Protein AF-A0A920W1A8-F1 (afdb_monomer_lite)

pLDDT: mean 70.2, std 10.78, range [40.06, 84.75]

Sequence (104 aa):
MKEKSKMPGVYVEGYLWTGDETREAGLRWPDSKKRGIPVSFTLSDALLSIHLKRVLLFHPRECRYSFFNEVEALAKTGEADPIKAFKGYRRWLISVFNLGSNGL

Foldseek 3Di:
DDDDPQQAAAEEELCLPVDPVSVVVRVCCVVCVVVVGAYEYEPNDLVSCLVCVVVVVPPPLPHQEYEDEQSNLCSNPVDNPSVVSVVVVVVRHHYDYAHDVVGD

Secondary structure (DSSP, 8-state):
------PPPEEEEGGGGGSHHHHHHHTTHHHHHHTT--EEEE---HHHHHHTTTTTTTSGGG-SEEEEEHHHHHHHH---SHHHHHHHHHTTSEEEEE-GGG--

Structure (mmCIF, N/CA/C/O backbone):
data_AF-A0A920W1A8-F1
#
_entry.id   AF-A0A920W1A8-F1
#
loop_
_atom_site.group_PDB
_atom_site.id
_atom_site.type_symbol
_atom_site.label_atom_id
_atom_site.label_alt_id
_atom_site.label_comp_id
_atom_site.label_asym_id
_atom_site.label_entity_id
_atom_site.label_seq_id
_atom_site.pdbx_PDB_ins_code
_atom_site.Cartn_x
_atom_site.Cartn_y
_atom_site.Cartn_z
_atom_site.occupancy
_atom_site.B_iso_or_equiv
_atom_site.auth_seq_id
_atom_site.auth_comp_id
_atom_site.auth_asym_id
_atom_site.auth_atom_id
_atom_site.pdbx_PDB_model_num
ATOM 1 N N . MET A 1 1 ? -6.315 13.342 34.950 1.00 40.06 1 MET A N 1
ATOM 2 C CA . MET A 1 1 ? -6.458 13.165 33.486 1.00 40.06 1 MET A CA 1
ATOM 3 C C . MET A 1 1 ? -6.487 11.674 33.191 1.00 40.06 1 MET A C 1
ATOM 5 O O . MET A 1 1 ? -5.519 11.010 33.523 1.00 40.06 1 MET A O 1
ATOM 9 N N . LYS A 1 2 ? -7.588 11.126 32.660 1.00 41.84 2 LYS A N 1
ATOM 10 C CA . LYS A 1 2 ? -7.615 9.724 32.213 1.00 41.84 2 LYS A CA 1
ATOM 11 C C . LYS A 1 2 ? -6.854 9.631 30.893 1.00 41.84 2 LYS A C 1
ATOM 13 O O . LYS A 1 2 ? -7.181 10.349 29.950 1.00 41.84 2 LYS A O 1
ATOM 18 N N . GLU A 1 3 ? -5.836 8.785 30.856 1.00 46.69 3 GLU A N 1
ATOM 19 C CA . GLU A 1 3 ? -5.123 8.419 29.638 1.00 46.69 3 GLU A CA 1
ATOM 20 C C . GLU A 1 3 ? -6.147 7.860 28.640 1.00 46.69 3 GLU A C 1
ATOM 22 O O . GLU A 1 3 ? -6.862 6.900 28.937 1.00 46.69 3 GLU A O 1
ATOM 27 N N . LYS A 1 4 ? -6.319 8.523 27.489 1.00 50.22 4 LYS A N 1
ATOM 28 C CA . LYS A 1 4 ? -7.172 7.994 26.421 1.00 50.22 4 LYS A CA 1
ATOM 29 C C . LYS A 1 4 ? -6.525 6.690 25.967 1.00 50.22 4 LYS A C 1
ATOM 31 O O . LYS A 1 4 ? -5.483 6.738 25.320 1.00 50.22 4 LYS A O 1
ATOM 36 N N . SER A 1 5 ? -7.131 5.554 26.319 1.00 46.59 5 SER A N 1
ATOM 37 C CA . SER A 1 5 ? -6.770 4.246 25.771 1.00 46.59 5 SER A CA 1
ATOM 38 C C . SER A 1 5 ? -6.630 4.392 24.253 1.00 46.59 5 SER A C 1
ATOM 40 O O . SER A 1 5 ? -7.588 4.765 23.569 1.00 46.59 5 SER A O 1
ATOM 42 N N . LYS A 1 6 ? -5.408 4.218 23.735 1.00 61.81 6 LYS A N 1
ATOM 43 C CA . LYS A 1 6 ? -5.154 4.216 22.294 1.00 61.81 6 LYS A CA 1
ATOM 44 C C . LYS A 1 6 ? -5.889 3.007 21.731 1.00 61.81 6 LYS A C 1
ATOM 46 O O . LYS A 1 6 ? -5.421 1.885 21.894 1.00 61.81 6 LYS A O 1
ATOM 51 N N . MET A 1 7 ? -7.034 3.230 21.088 1.00 56.69 7 MET A N 1
ATOM 52 C CA . MET A 1 7 ? -7.694 2.174 20.324 1.00 56.69 7 MET A CA 1
ATOM 53 C C . MET A 1 7 ? -6.695 1.631 19.290 1.00 56.69 7 MET A C 1
ATOM 55 O O . MET A 1 7 ? -6.156 2.431 18.515 1.00 56.69 7 MET A O 1
ATOM 59 N N . PRO A 1 8 ? -6.413 0.315 19.284 1.00 72.38 8 PRO A N 1
ATOM 60 C CA . PRO A 1 8 ? -5.540 -0.281 18.285 1.00 72.38 8 PRO A CA 1
ATOM 61 C C . PRO A 1 8 ? -6.124 -0.039 16.888 1.00 72.38 8 PRO A C 1
ATOM 63 O O . PRO A 1 8 ? -7.334 -0.128 16.680 1.00 72.38 8 PRO A O 1
ATOM 66 N N . GLY A 1 9 ? -5.262 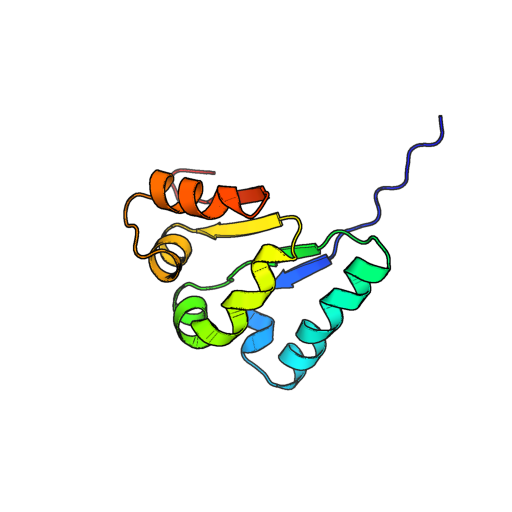0.355 15.951 1.00 79.12 9 GLY A N 1
ATOM 67 C CA . GLY A 1 9 ? -5.651 0.632 14.570 1.00 79.12 9 GLY A CA 1
ATOM 68 C C . GLY A 1 9 ? -5.796 -0.639 13.738 1.00 79.12 9 GLY A C 1
ATOM 69 O O . GLY A 1 9 ? -5.321 -1.704 14.123 1.00 79.12 9 GLY A O 1
ATOM 70 N N . VAL A 1 10 ? -6.421 -0.507 12.572 1.00 81.56 10 VAL A N 1
ATOM 71 C CA . VAL A 1 10 ? -6.492 -1.573 11.565 1.00 81.56 10 VAL A CA 1
ATOM 72 C C . VAL A 1 10 ? -5.411 -1.334 10.520 1.00 81.56 10 VAL A C 1
ATOM 74 O O . VAL A 1 10 ? -5.282 -0.224 10.004 1.00 81.56 10 VAL A O 1
ATOM 77 N N . TYR A 1 11 ? -4.648 -2.372 10.196 1.00 82.06 11 TYR A N 1
ATOM 78 C CA . TYR A 1 11 ? -3.683 -2.369 9.103 1.00 82.06 11 TYR A CA 1
ATOM 79 C C . TYR A 1 11 ? -4.202 -3.259 7.974 1.00 82.06 11 TYR A C 1
ATOM 81 O O . TYR A 1 11 ? -4.622 -4.387 8.221 1.00 82.06 11 TYR A O 1
ATOM 89 N N . VAL A 1 12 ? -4.226 -2.721 6.757 1.00 81.31 12 VAL A N 1
ATOM 90 C CA . VAL A 1 12 ? -4.789 -3.366 5.569 1.00 81.31 12 VAL A CA 1
ATOM 91 C C . VAL A 1 12 ? -3.681 -3.567 4.542 1.00 81.31 12 VAL A C 1
ATOM 93 O O . VAL A 1 12 ? -2.996 -2.614 4.168 1.00 81.31 12 VAL A O 1
ATOM 96 N N . GLU A 1 13 ? -3.531 -4.800 4.068 1.00 81.38 13 GLU A N 1
ATOM 97 C CA . GLU A 1 13 ? -2.553 -5.160 3.043 1.00 81.38 13 GLU A CA 1
ATOM 98 C C . GLU A 1 13 ? -3.175 -5.233 1.650 1.00 81.38 13 GLU A C 1
ATOM 100 O O . GLU A 1 13 ? -4.303 -5.702 1.479 1.00 81.38 13 GLU A O 1
ATOM 105 N N . GLY A 1 14 ? -2.410 -4.818 0.638 1.00 75.94 14 GLY A N 1
ATOM 106 C CA . GLY A 1 14 ? -2.785 -4.942 -0.767 1.00 75.94 14 GLY A CA 1
ATOM 107 C C . GLY A 1 14 ? -3.066 -6.390 -1.173 1.00 75.94 14 GLY A C 1
ATOM 108 O O . GLY A 1 14 ? -3.961 -6.627 -1.983 1.00 75.94 14 GLY A O 1
ATOM 109 N N . TYR A 1 15 ? -2.388 -7.366 -0.559 1.00 79.69 15 TYR A N 1
ATOM 110 C CA . TYR A 1 15 ? -2.613 -8.794 -0.815 1.00 79.69 15 TYR A CA 1
ATOM 111 C C . TYR A 1 15 ? -4.040 -9.272 -0.536 1.00 79.69 15 TYR A C 1
ATOM 113 O O . TYR A 1 15 ? -4.446 -10.289 -1.088 1.00 79.69 15 TYR A O 1
ATOM 121 N N . LEU A 1 16 ? -4.850 -8.535 0.229 1.00 80.50 16 LEU A N 1
ATOM 122 C CA . LEU A 1 16 ? -6.268 -8.874 0.366 1.00 80.50 16 LEU A CA 1
ATOM 123 C C . LEU A 1 16 ? -7.008 -8.863 -0.979 1.00 80.50 16 LEU A C 1
ATOM 125 O O . LEU A 1 16 ? -8.043 -9.493 -1.097 1.00 80.50 16 LEU A O 1
ATOM 129 N N . TRP A 1 17 ? -6.489 -8.205 -2.015 1.00 78.69 17 TRP A N 1
ATOM 130 C CA . TRP A 1 17 ? -7.121 -8.174 -3.334 1.00 78.69 17 TRP A CA 1
ATOM 131 C C . TRP A 1 17 ? -6.725 -9.309 -4.285 1.00 78.69 17 TRP A C 1
ATOM 133 O O . TRP A 1 17 ? -7.192 -9.306 -5.424 1.00 78.69 17 TRP A O 1
ATOM 143 N N . THR A 1 18 ? -5.886 -10.262 -3.865 1.00 80.25 18 THR A N 1
ATOM 144 C CA . THR A 1 18 ? -5.453 -11.377 -4.731 1.00 80.25 18 THR A CA 1
ATOM 145 C C . THR A 1 18 ? -6.402 -12.577 -4.726 1.00 80.25 18 THR A C 1
ATOM 147 O O . THR A 1 18 ? -6.302 -13.411 -5.622 1.00 80.25 18 THR A O 1
ATOM 150 N N . GLY A 1 19 ? -7.329 -12.662 -3.768 1.00 78.94 19 GLY A N 1
ATOM 151 C CA . GLY A 1 19 ? -8.343 -13.715 -3.683 1.00 78.94 19 GLY A CA 1
ATOM 152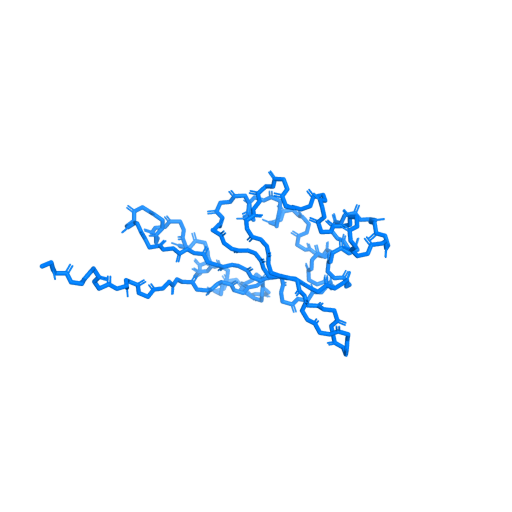 C C . GLY A 1 19 ? -9.733 -13.138 -3.424 1.00 78.94 19 GLY A C 1
ATOM 153 O O . GLY A 1 19 ? -9.865 -12.065 -2.839 1.00 78.94 19 GLY A O 1
ATOM 154 N N . ASP A 1 20 ? -10.779 -13.840 -3.858 1.00 77.44 20 ASP A N 1
ATOM 155 C CA . ASP A 1 20 ? -12.157 -13.346 -3.735 1.00 77.44 20 ASP A CA 1
ATOM 156 C C . ASP A 1 20 ? -12.606 -13.250 -2.266 1.00 77.44 20 ASP A C 1
ATOM 158 O O . ASP A 1 20 ? -13.136 -12.226 -1.838 1.00 77.44 20 ASP A O 1
ATOM 162 N N . GLU A 1 21 ? -12.317 -14.267 -1.450 1.00 80.88 21 GLU A N 1
ATOM 163 C CA . GLU A 1 21 ? -12.683 -14.282 -0.025 1.00 80.88 21 GLU A CA 1
ATOM 164 C C . GLU A 1 21 ? -11.924 -13.225 0.793 1.00 80.88 21 GLU A C 1
ATOM 166 O O . GLU A 1 21 ? -12.497 -12.530 1.639 1.00 80.88 21 GLU A O 1
ATOM 171 N N . THR A 1 22 ? -10.627 -13.063 0.524 1.00 81.94 22 THR A N 1
ATOM 172 C CA . THR A 1 22 ? -9.787 -12.062 1.192 1.00 81.94 22 THR A CA 1
ATOM 173 C C . THR A 1 22 ? -10.165 -10.647 0.768 1.00 81.94 22 THR A C 1
ATOM 175 O O . THR A 1 22 ? -10.115 -9.724 1.587 1.00 81.94 22 THR A O 1
ATOM 178 N N . ARG A 1 23 ? -10.641 -10.477 -0.469 1.00 80.88 23 ARG A N 1
ATOM 179 C CA . ARG A 1 23 ? -11.119 -9.196 -0.984 1.00 80.88 23 ARG A CA 1
ATOM 180 C C . ARG A 1 23 ? -12.387 -8.753 -0.276 1.00 80.88 23 ARG A C 1
ATOM 182 O O . ARG A 1 23 ? -12.474 -7.591 0.115 1.00 80.88 23 ARG A O 1
ATOM 189 N N . GLU A 1 24 ? -13.336 -9.658 -0.063 1.00 80.56 24 GLU A N 1
ATOM 190 C CA . GLU A 1 24 ? -14.564 -9.368 0.685 1.00 80.56 24 GLU A CA 1
ATOM 191 C C . GLU A 1 24 ? -14.276 -8.961 2.137 1.00 80.56 24 GLU A C 1
ATOM 193 O O . GLU A 1 24 ? -14.913 -8.050 2.671 1.00 80.56 24 GLU A O 1
ATOM 198 N N . ALA A 1 25 ? -13.276 -9.577 2.777 1.00 78.62 25 ALA A N 1
ATOM 199 C CA . ALA A 1 25 ? -12.797 -9.136 4.087 1.00 78.62 25 ALA A CA 1
ATOM 200 C C . ALA A 1 25 ? -12.154 -7.742 4.014 1.00 78.62 25 ALA A C 1
ATOM 202 O O . ALA A 1 25 ? -12.443 -6.883 4.852 1.00 78.62 25 ALA A O 1
ATOM 203 N N . GLY A 1 26 ? -11.346 -7.503 2.974 1.00 75.44 26 GLY A N 1
ATOM 204 C CA . GLY A 1 26 ? -10.771 -6.203 2.654 1.00 75.44 26 GLY A CA 1
ATOM 205 C C . GLY A 1 26 ? -11.842 -5.124 2.609 1.00 75.44 26 GLY A C 1
ATOM 206 O O . GLY A 1 26 ? -11.743 -4.163 3.355 1.00 75.44 26 GLY A O 1
ATOM 207 N N . LEU A 1 27 ? -12.926 -5.314 1.853 1.00 78.50 27 LEU A N 1
ATOM 208 C CA . LEU A 1 27 ? -13.996 -4.323 1.659 1.00 78.50 27 LEU A CA 1
ATOM 209 C C . LEU A 1 27 ? -14.728 -3.866 2.939 1.00 78.50 27 LEU A C 1
ATOM 211 O O . LEU A 1 27 ? -15.432 -2.859 2.896 1.00 78.50 27 LEU A O 1
ATOM 215 N N . ARG A 1 28 ? -14.553 -4.539 4.085 1.00 81.62 28 ARG A N 1
ATOM 216 C CA . ARG A 1 28 ? -15.206 -4.184 5.364 1.00 81.62 28 ARG A CA 1
ATOM 217 C C . ARG A 1 28 ? -14.493 -3.089 6.155 1.00 81.62 28 ARG A C 1
ATOM 219 O O . ARG A 1 28 ? -15.061 -2.540 7.099 1.00 81.62 28 ARG A O 1
ATOM 226 N N . TRP A 1 29 ? -13.268 -2.725 5.779 1.00 78.75 29 TRP A N 1
ATOM 227 C CA . TRP A 1 29 ? -12.477 -1.711 6.483 1.00 78.75 29 TRP A CA 1
ATOM 228 C C . TRP A 1 29 ? -13.161 -0.328 6.668 1.00 78.75 29 TRP A C 1
ATOM 230 O O . TRP A 1 29 ? -12.873 0.321 7.682 1.00 78.75 29 TRP A O 1
ATOM 240 N N . PRO A 1 30 ? -14.089 0.150 5.801 1.00 80.94 30 PRO A N 1
ATOM 241 C CA . PRO A 1 30 ? -14.802 1.409 6.033 1.00 80.94 30 PRO A CA 1
ATOM 242 C C . PRO A 1 30 ? -15.640 1.415 7.320 1.00 80.94 30 PRO A C 1
ATOM 244 O O . PRO A 1 30 ? -15.858 2.476 7.909 1.00 80.94 30 PRO A O 1
ATOM 247 N N . ASP A 1 31 ? -16.072 0.253 7.818 1.00 81.56 31 ASP A N 1
ATOM 248 C CA . ASP A 1 31 ? -16.805 0.161 9.085 1.00 81.56 31 ASP A CA 1
ATOM 249 C C . ASP A 1 31 ? -15.919 0.482 10.295 1.00 81.56 31 ASP A C 1
ATOM 251 O O . ASP A 1 31 ? -16.395 1.047 11.283 1.00 81.56 31 ASP A O 1
ATOM 255 N N . SER A 1 32 ? -14.614 0.218 10.198 1.00 79.88 32 SER A N 1
ATOM 256 C CA . SER A 1 32 ? -13.632 0.638 11.202 1.00 79.88 32 SER A CA 1
ATOM 257 C C . SER A 1 32 ? -13.566 2.163 11.293 1.00 79.88 32 SER A C 1
ATOM 259 O O . SER A 1 32 ? -13.560 2.718 12.394 1.00 79.88 32 SER A O 1
ATOM 261 N N . LYS A 1 33 ? -13.637 2.865 10.153 1.00 75.62 33 LYS A N 1
ATOM 262 C CA . LYS A 1 33 ? -13.689 4.335 10.128 1.00 75.62 33 LYS A CA 1
ATOM 263 C C . LYS A 1 33 ? -14.958 4.881 10.773 1.00 75.62 33 LYS A C 1
ATOM 265 O O . LYS A 1 33 ? -14.868 5.820 11.559 1.00 75.62 33 LYS A O 1
ATOM 270 N N . LYS A 1 34 ? -16.123 4.281 10.492 1.00 81.12 34 LYS A N 1
ATOM 271 C CA . LYS A 1 34 ? -17.406 4.672 11.117 1.00 81.12 34 LYS A CA 1
ATOM 272 C C . LYS A 1 34 ? -17.355 4.572 12.646 1.00 81.12 34 LYS A C 1
ATOM 274 O O . LYS A 1 34 ? -18.032 5.327 13.333 1.00 81.12 34 LYS A O 1
ATOM 279 N N . ARG A 1 35 ? -16.525 3.669 13.177 1.00 83.94 35 ARG A N 1
ATOM 280 C CA . ARG A 1 35 ? -16.287 3.467 14.617 1.00 83.94 35 ARG A CA 1
ATOM 281 C C . ARG A 1 35 ? -15.167 4.345 15.192 1.00 83.94 35 ARG A C 1
ATOM 283 O O . ARG A 1 35 ? -14.823 4.193 16.359 1.00 83.94 35 ARG A O 1
ATOM 290 N N . GLY A 1 36 ? -14.575 5.239 14.396 1.00 79.62 36 GLY A N 1
ATOM 291 C CA . GLY A 1 36 ? -13.463 6.095 14.817 1.00 79.62 36 GLY A CA 1
ATOM 292 C C . GLY A 1 36 ? -12.122 5.365 14.969 1.00 79.62 36 GLY A C 1
ATOM 293 O O . GLY A 1 36 ? -11.199 5.913 15.571 1.00 79.62 36 GLY A O 1
ATOM 294 N N . ILE A 1 37 ? -11.995 4.144 14.438 1.00 82.75 37 ILE A N 1
ATOM 295 C CA . ILE A 1 37 ? -10.755 3.362 14.484 1.00 82.75 37 ILE A CA 1
ATOM 296 C C . ILE A 1 37 ? -9.825 3.844 13.357 1.00 82.75 37 ILE A C 1
ATOM 298 O O . ILE A 1 37 ? -10.253 3.904 12.199 1.00 82.75 37 ILE A O 1
ATOM 302 N N . PRO A 1 38 ? -8.556 4.191 13.647 1.00 79.88 38 PRO A N 1
ATOM 303 C CA . PRO A 1 38 ? -7.609 4.592 12.614 1.00 79.88 38 PRO A CA 1
ATOM 304 C C . PRO A 1 38 ? -7.264 3.411 11.702 1.00 79.88 38 PRO A C 1
ATOM 306 O O . PRO A 1 38 ? -7.014 2.304 12.178 1.00 79.88 38 PRO A O 1
ATOM 309 N N . VAL A 1 39 ? -7.211 3.670 10.393 1.00 80.00 39 VAL A N 1
ATOM 310 C CA . VAL A 1 39 ? -6.868 2.668 9.376 1.00 80.00 39 VAL A CA 1
ATOM 311 C C . VAL A 1 39 ? -5.587 3.065 8.648 1.00 80.00 39 VAL A C 1
ATOM 313 O O . VAL A 1 39 ? -5.438 4.211 8.210 1.00 80.00 39 VAL A O 1
ATOM 316 N N . SER A 1 40 ? -4.686 2.100 8.518 1.00 81.12 40 SER A N 1
ATOM 317 C CA . SER A 1 40 ? -3.415 2.162 7.804 1.00 81.12 40 SER A CA 1
ATOM 318 C C . SER A 1 40 ? -3.437 1.195 6.621 1.00 81.12 40 SER A C 1
ATOM 320 O O . SER A 1 40 ? -4.036 0.127 6.726 1.00 81.12 40 SER A O 1
ATOM 322 N N . PHE A 1 41 ? -2.772 1.543 5.520 1.00 79.12 41 PHE A N 1
ATOM 323 C CA . PHE A 1 41 ? -2.763 0.732 4.299 1.00 79.12 41 PHE A CA 1
ATOM 324 C C . PHE A 1 41 ? -1.358 0.584 3.700 1.00 79.12 41 PHE A C 1
ATOM 326 O O . PHE A 1 41 ? -0.616 1.566 3.638 1.00 79.12 41 PHE A O 1
ATOM 333 N N . THR A 1 42 ? -1.014 -0.611 3.216 1.00 78.31 42 THR A N 1
ATOM 334 C CA . THR A 1 42 ? 0.194 -0.869 2.410 1.00 78.31 42 THR A CA 1
ATOM 335 C C . THR A 1 42 ? -0.163 -1.383 1.018 1.00 78.31 42 THR A C 1
ATOM 337 O O . THR A 1 42 ? -1.155 -2.090 0.845 1.00 78.31 42 THR A O 1
ATOM 340 N N . LEU A 1 43 ? 0.662 -1.053 0.022 1.00 69.50 43 LEU A N 1
ATOM 341 C CA . LEU A 1 43 ? 0.528 -1.582 -1.339 1.00 69.50 43 LEU A CA 1
ATOM 342 C C . LEU A 1 43 ? 0.982 -3.041 -1.476 1.00 69.50 43 LEU A C 1
ATOM 344 O O . LEU A 1 43 ? 0.540 -3.708 -2.411 1.00 69.50 43 LEU A O 1
ATOM 348 N N . SER A 1 44 ? 1.759 -3.537 -0.512 1.00 74.50 44 SER A N 1
ATOM 349 C CA . SER A 1 44 ? 2.334 -4.885 -0.454 1.00 74.50 44 SER A CA 1
ATOM 350 C C . SER A 1 44 ? 3.373 -5.208 -1.539 1.00 74.50 44 SER A C 1
ATOM 352 O O . SER A 1 44 ? 4.453 -5.677 -1.187 1.00 74.50 44 SER A O 1
ATOM 354 N N . ASP A 1 45 ? 3.057 -5.008 -2.824 1.00 71.06 45 ASP A N 1
ATOM 355 C CA . ASP A 1 45 ? 3.959 -5.267 -3.953 1.00 71.06 45 ASP A CA 1
ATOM 356 C C . ASP A 1 45 ? 3.714 -4.284 -5.121 1.00 71.06 45 ASP A C 1
ATOM 358 O O . ASP A 1 45 ? 2.578 -3.928 -5.465 1.00 71.06 45 ASP A O 1
ATOM 362 N N . ALA A 1 46 ? 4.792 -3.874 -5.795 1.00 63.22 46 ALA A N 1
ATOM 363 C CA . ALA A 1 46 ? 4.745 -3.004 -6.964 1.00 63.22 46 ALA A CA 1
ATOM 364 C C . ALA A 1 46 ? 4.018 -3.624 -8.174 1.00 63.22 46 ALA A C 1
ATOM 366 O O . ALA A 1 46 ? 3.292 -2.914 -8.872 1.00 63.22 46 ALA A O 1
ATOM 367 N N . LEU A 1 47 ? 4.133 -4.928 -8.423 1.00 63.75 47 LEU A N 1
ATOM 368 C CA . LEU A 1 47 ? 3.403 -5.630 -9.486 1.00 63.75 47 LEU A CA 1
ATOM 369 C C . LEU A 1 47 ? 1.904 -5.686 -9.189 1.00 63.75 47 LEU A C 1
ATOM 371 O O . LEU A 1 47 ? 1.072 -5.498 -10.085 1.00 63.75 47 LEU A O 1
ATOM 375 N N . LEU A 1 48 ? 1.558 -5.861 -7.914 1.00 64.38 48 LEU A N 1
ATOM 376 C CA . LEU A 1 48 ? 0.179 -5.797 -7.454 1.00 64.38 48 LEU A CA 1
ATOM 377 C C . LEU A 1 48 ? -0.394 -4.388 -7.656 1.00 64.38 48 LEU A C 1
ATOM 379 O O . LEU A 1 48 ? -1.531 -4.242 -8.102 1.00 64.38 48 LEU A O 1
ATOM 383 N N . SER A 1 49 ? 0.414 -3.343 -7.449 1.00 59.28 49 SER A N 1
ATOM 384 C CA . SER A 1 49 ? 0.011 -1.956 -7.706 1.00 59.28 49 SER A CA 1
ATOM 385 C C . SER A 1 49 ? -0.369 -1.689 -9.173 1.00 59.28 49 SER A C 1
ATOM 387 O O . SER A 1 49 ? -1.286 -0.906 -9.442 1.00 59.28 49 SER A O 1
ATOM 389 N N . ILE A 1 50 ? 0.277 -2.383 -10.120 1.00 60.84 50 ILE A N 1
ATOM 390 C CA . ILE A 1 50 ? 0.002 -2.287 -11.561 1.00 60.84 50 ILE A CA 1
ATOM 391 C C . ILE A 1 50 ? -1.302 -3.014 -11.914 1.00 60.84 50 ILE A C 1
ATOM 3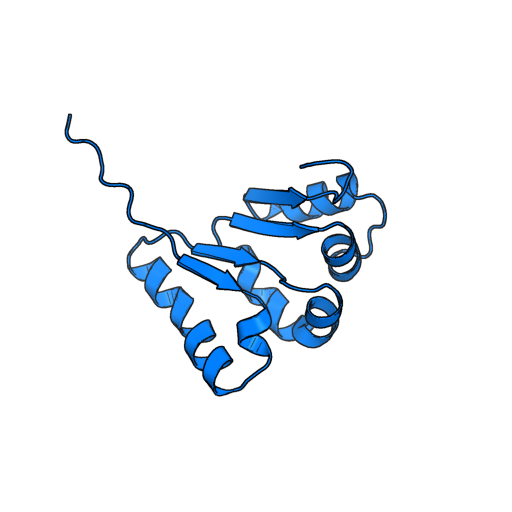93 O O . ILE A 1 50 ? -2.131 -2.458 -12.638 1.00 60.84 50 ILE A O 1
ATOM 397 N N . HIS A 1 51 ? -1.511 -4.218 -11.373 1.00 59.44 51 HIS A N 1
ATOM 398 C CA . HIS A 1 51 ? -2.735 -5.003 -11.579 1.00 59.44 51 HIS A CA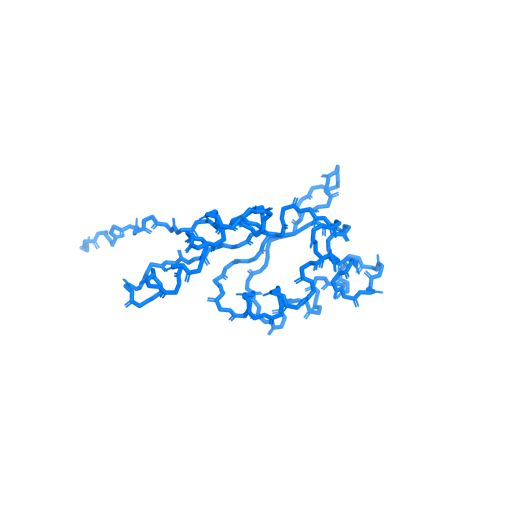 1
ATOM 399 C C . HIS A 1 51 ? -3.965 -4.358 -10.927 1.00 59.44 51 HIS A C 1
ATOM 401 O O . HIS A 1 51 ? -5.061 -4.352 -11.488 1.00 59.44 51 HIS A O 1
ATOM 407 N N . LEU A 1 52 ? -3.783 -3.749 -9.757 1.00 62.75 52 LEU A N 1
ATOM 408 C CA . LEU A 1 52 ? -4.851 -3.151 -8.964 1.00 62.75 52 LEU A CA 1
ATOM 409 C C . LEU A 1 52 ? -5.048 -1.655 -9.235 1.00 62.75 52 LEU A C 1
ATOM 411 O O . LEU A 1 52 ? -5.739 -0.996 -8.454 1.00 62.75 52 LEU A O 1
ATOM 415 N N . LYS A 1 53 ? -4.515 -1.097 -10.337 1.00 59.72 53 LYS A N 1
ATOM 416 C CA . LYS A 1 53 ? -4.656 0.334 -10.686 1.00 59.72 53 LYS A CA 1
ATOM 417 C C . LYS A 1 53 ? -6.090 0.856 -10.511 1.00 59.72 53 LYS A C 1
ATOM 419 O O . LYS A 1 53 ? -6.270 1.939 -9.967 1.00 59.72 53 LYS A O 1
ATOM 424 N N . ARG A 1 54 ? -7.114 0.071 -10.883 1.00 52.53 54 ARG A N 1
ATOM 425 C CA . ARG A 1 54 ? -8.542 0.421 -10.706 1.00 52.53 54 ARG A CA 1
ATOM 426 C C . ARG A 1 54 ? -9.041 0.380 -9.255 1.00 52.53 54 ARG A C 1
ATOM 428 O O . ARG A 1 54 ? -9.894 1.178 -8.888 1.00 52.53 54 ARG A O 1
ATOM 435 N N . VAL A 1 55 ? -8.521 -0.523 -8.434 1.00 53.62 55 VAL A N 1
ATOM 436 C CA . VAL A 1 55 ? -8.960 -0.753 -7.048 1.00 53.62 55 VAL A CA 1
ATOM 437 C C . VAL A 1 55 ? -8.261 0.205 -6.071 1.00 53.62 55 VAL A C 1
ATOM 439 O O . VAL A 1 55 ? -8.872 0.742 -5.144 1.00 53.62 55 VAL A O 1
ATOM 442 N N . LEU A 1 56 ? -6.982 0.487 -6.313 1.00 55.47 56 LEU A N 1
ATOM 443 C CA . LEU A 1 56 ? -6.112 1.311 -5.468 1.00 55.47 56 LEU A CA 1
ATOM 444 C C . LEU A 1 56 ? -6.249 2.825 -5.692 1.00 55.47 56 LEU A C 1
ATOM 446 O O . LEU A 1 56 ? -5.565 3.604 -5.022 1.00 55.47 56 LEU A O 1
ATOM 450 N N . LEU A 1 57 ? -7.093 3.250 -6.636 1.00 53.41 57 LEU A N 1
ATOM 451 C CA . LEU A 1 57 ? -7.435 4.658 -6.880 1.00 53.41 57 LEU A CA 1
ATOM 452 C C . LEU A 1 57 ? -8.356 5.240 -5.791 1.00 53.41 57 LEU A C 1
ATOM 454 O O . LEU A 1 57 ? -8.341 6.454 -5.564 1.00 53.41 57 LEU A O 1
ATOM 458 N N . PHE A 1 58 ? -9.114 4.380 -5.102 1.00 51.88 58 PHE A N 1
ATOM 459 C CA . PHE A 1 58 ? -10.101 4.772 -4.089 1.00 51.88 58 PHE A CA 1
ATOM 460 C C . PHE A 1 58 ? -9.555 4.722 -2.658 1.00 51.88 58 PHE A C 1
ATOM 462 O O . PHE A 1 58 ? -9.820 5.610 -1.856 1.00 51.88 58 PHE A O 1
ATOM 469 N N . HIS A 1 59 ? -8.743 3.713 -2.354 1.00 60.19 59 HIS A N 1
ATOM 470 C CA . HIS A 1 59 ? -8.396 3.339 -0.982 1.00 60.19 59 HIS A CA 1
ATOM 471 C C . HIS A 1 59 ? -7.454 4.297 -0.232 1.00 60.19 59 HIS A C 1
ATOM 473 O O . HIS A 1 59 ? -7.741 4.609 0.923 1.00 60.19 59 HIS A O 1
ATOM 479 N N . PRO A 1 60 ? -6.373 4.831 -0.839 1.00 57.00 60 PRO A N 1
ATOM 480 C CA . PRO A 1 60 ? -5.387 5.597 -0.090 1.00 57.00 60 PRO A CA 1
ATOM 481 C C . PRO A 1 60 ? -5.976 6.858 0.530 1.00 57.00 60 PRO A C 1
ATOM 483 O O . PRO A 1 60 ? -5.724 7.099 1.699 1.00 57.00 60 PRO A O 1
ATOM 486 N N . ARG A 1 61 ? -6.795 7.628 -0.206 1.00 59.50 61 ARG A N 1
ATOM 487 C CA . ARG A 1 61 ? -7.346 8.932 0.239 1.00 59.50 61 ARG A CA 1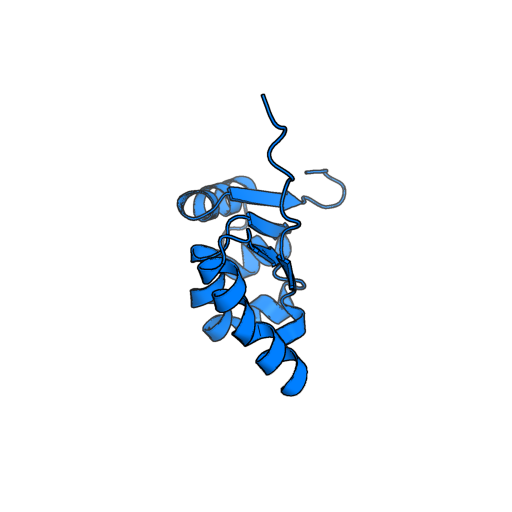
ATOM 488 C C . ARG A 1 61 ? -8.171 8.842 1.522 1.00 59.50 61 ARG A C 1
ATOM 490 O O . ARG A 1 61 ? -8.446 9.851 2.160 1.00 59.50 61 ARG A O 1
ATOM 497 N N . GLU A 1 62 ? -8.599 7.637 1.863 1.00 64.38 62 GLU A N 1
ATOM 498 C CA . GLU A 1 62 ? -9.471 7.356 2.982 1.00 64.38 62 GLU A CA 1
ATOM 499 C C . GLU A 1 62 ? -8.739 6.763 4.195 1.00 64.38 62 GLU A C 1
ATOM 501 O O . GLU A 1 62 ? -9.351 6.643 5.261 1.00 64.38 62 GLU A O 1
ATOM 506 N N . CYS A 1 63 ? -7.454 6.429 4.066 1.00 65.94 63 CYS A N 1
ATOM 507 C CA . CYS A 1 63 ? -6.619 5.933 5.154 1.00 65.94 63 CYS A CA 1
ATOM 508 C C . CYS A 1 63 ? -5.942 7.089 5.901 1.00 65.94 63 CYS A C 1
ATOM 510 O O . CYS A 1 63 ? -5.743 8.176 5.370 1.00 65.94 63 CYS A O 1
ATOM 512 N N . ARG A 1 64 ? -5.566 6.868 7.162 1.00 67.56 64 ARG A N 1
ATOM 513 C CA . ARG A 1 64 ? -4.791 7.854 7.932 1.00 67.56 64 ARG A CA 1
ATOM 514 C C . ARG A 1 64 ? -3.308 7.791 7.574 1.00 67.56 64 ARG A C 1
ATOM 516 O O . ARG A 1 64 ? -2.653 8.831 7.532 1.00 67.56 64 ARG A O 1
ATOM 523 N N . TYR A 1 65 ? -2.813 6.579 7.330 1.00 69.44 65 TYR A N 1
ATOM 524 C CA . TYR A 1 65 ? -1.431 6.308 6.958 1.00 69.44 65 TYR A CA 1
ATOM 525 C C . TYR A 1 65 ? -1.363 5.422 5.715 1.00 69.44 65 TYR A C 1
ATOM 527 O O . TYR A 1 65 ? -2.139 4.472 5.593 1.00 69.44 65 TYR A O 1
ATOM 535 N N . SER A 1 66 ? -0.420 5.714 4.820 1.00 69.81 66 SER A N 1
ATOM 536 C CA . SER A 1 66 ? -0.084 4.864 3.672 1.00 69.81 66 SER A CA 1
ATOM 537 C C . SER A 1 66 ? 1.399 4.508 3.711 1.00 69.81 66 SER A C 1
ATOM 539 O O . SER A 1 66 ? 2.231 5.384 3.952 1.00 69.81 66 SER A O 1
ATOM 541 N N . PHE A 1 67 ? 1.7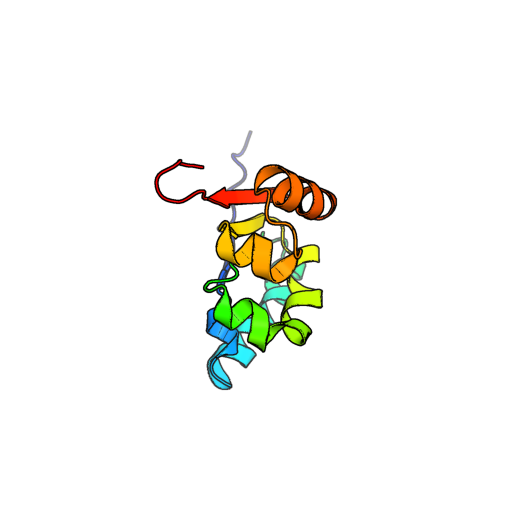09 3.242 3.449 1.00 74.12 67 PHE A N 1
ATOM 542 C CA . PHE A 1 67 ? 3.065 2.694 3.428 1.00 74.12 67 PHE A CA 1
ATOM 543 C C . PHE A 1 67 ? 3.399 2.214 2.021 1.00 74.12 67 PHE A C 1
ATOM 545 O O . PHE A 1 67 ? 2.564 1.561 1.389 1.00 74.12 67 PHE A O 1
ATOM 552 N N . PHE A 1 68 ? 4.574 2.590 1.524 1.00 71.94 68 PHE A N 1
ATOM 553 C CA . PHE A 1 68 ? 5.062 2.159 0.218 1.00 71.94 68 PHE A CA 1
ATOM 554 C C . PHE A 1 68 ? 6.581 2.345 0.092 1.00 71.94 68 PHE A C 1
ATOM 556 O O . PHE A 1 68 ? 7.169 3.189 0.774 1.00 71.94 68 PHE A O 1
ATOM 563 N N . ASN A 1 69 ? 7.203 1.556 -0.780 1.00 75.81 69 ASN A N 1
ATOM 564 C CA . ASN A 1 69 ? 8.616 1.643 -1.149 1.00 75.81 69 ASN A CA 1
ATOM 565 C C . ASN A 1 69 ? 8.828 2.405 -2.473 1.00 75.81 69 ASN A C 1
ATOM 567 O O . ASN A 1 69 ? 7.876 2.868 -3.109 1.00 75.81 69 ASN A O 1
ATOM 571 N N . GLU A 1 70 ? 10.085 2.552 -2.896 1.00 74.31 70 GLU A N 1
ATOM 572 C CA . GLU A 1 70 ? 10.456 3.274 -4.123 1.00 74.31 70 GLU A CA 1
ATOM 573 C C . GLU A 1 70 ? 9.853 2.684 -5.404 1.00 74.31 70 GLU A C 1
ATOM 575 O O . GLU A 1 70 ? 9.373 3.427 -6.262 1.00 74.31 70 GLU A O 1
ATOM 580 N N . VAL A 1 71 ? 9.797 1.356 -5.511 1.00 77.12 71 VAL A N 1
ATOM 581 C CA . VAL A 1 71 ? 9.278 0.663 -6.695 1.00 77.12 71 VAL A CA 1
ATOM 582 C C . VAL A 1 71 ? 7.767 0.871 -6.804 1.00 77.12 71 VAL A C 1
ATOM 584 O O . VAL A 1 71 ? 7.243 1.166 -7.878 1.00 77.12 71 VAL A O 1
ATOM 587 N N . GLU A 1 72 ? 7.060 0.786 -5.680 1.00 72.88 72 GLU A N 1
ATOM 588 C CA . GLU A 1 72 ? 5.624 1.051 -5.584 1.00 72.88 72 GLU A CA 1
ATOM 589 C C . GLU A 1 72 ? 5.292 2.526 -5.855 1.00 72.88 72 GLU A C 1
ATOM 591 O O . GLU A 1 72 ? 4.300 2.832 -6.523 1.00 72.88 72 GLU A O 1
ATOM 596 N N . ALA A 1 73 ? 6.130 3.452 -5.378 1.00 75.69 73 ALA A N 1
ATOM 597 C CA . ALA A 1 73 ? 5.975 4.879 -5.641 1.00 75.69 73 ALA A CA 1
ATOM 598 C C . ALA A 1 73 ? 6.144 5.206 -7.127 1.00 75.69 73 ALA A C 1
ATOM 600 O O . ALA A 1 73 ? 5.299 5.908 -7.693 1.00 75.69 73 ALA A O 1
ATOM 601 N N . LEU A 1 74 ? 7.176 4.657 -7.773 1.00 77.75 74 LEU A N 1
ATOM 602 C CA . LEU A 1 74 ? 7.388 4.782 -9.213 1.00 77.75 74 LEU A CA 1
ATOM 603 C C . LEU A 1 74 ? 6.211 4.188 -9.993 1.00 77.75 74 LEU A C 1
ATOM 605 O O . LEU A 1 74 ? 5.640 4.858 -10.852 1.00 77.75 74 LEU A O 1
ATOM 609 N N . ALA A 1 75 ? 5.782 2.968 -9.659 1.00 74.81 75 ALA A N 1
ATOM 610 C CA . ALA A 1 75 ? 4.670 2.300 -10.337 1.00 74.81 75 ALA A CA 1
ATOM 611 C C . ALA A 1 75 ? 3.358 3.104 -10.268 1.00 74.81 75 ALA A C 1
ATOM 613 O O . ALA A 1 75 ? 2.537 3.058 -11.192 1.00 74.81 75 ALA A O 1
ATOM 614 N N . LYS A 1 76 ? 3.164 3.858 -9.180 1.00 69.94 76 LYS A N 1
ATOM 615 C CA . LYS A 1 76 ? 1.951 4.639 -8.926 1.00 69.94 76 LYS A CA 1
ATOM 616 C C . LYS A 1 76 ? 1.996 6.065 -9.471 1.00 69.94 76 LYS A C 1
ATOM 618 O O . LYS A 1 76 ? 0.956 6.578 -9.881 1.00 69.94 76 LYS A O 1
ATOM 623 N N . THR A 1 77 ? 3.157 6.712 -9.447 1.00 74.62 77 THR A N 1
ATOM 624 C CA . THR A 1 77 ? 3.306 8.136 -9.802 1.00 74.62 77 THR A CA 1
ATOM 625 C C . THR A 1 77 ? 3.945 8.360 -11.169 1.00 74.62 77 THR A C 1
ATOM 627 O O . THR A 1 77 ? 3.760 9.427 -11.747 1.00 74.62 77 THR A O 1
ATOM 630 N N . GLY A 1 78 ? 4.680 7.375 -11.692 1.00 79.62 78 GLY A N 1
ATOM 631 C CA . GLY A 1 78 ? 5.538 7.533 -12.867 1.00 79.62 78 GLY A CA 1
ATOM 632 C C . GLY A 1 78 ? 6.790 8.382 -12.614 1.00 79.62 78 GLY A C 1
ATOM 633 O O . GLY A 1 78 ? 7.519 8.666 -13.558 1.00 79.62 78 GLY A O 1
ATOM 634 N N . GLU A 1 79 ? 7.042 8.795 -11.369 1.00 84.75 79 GLU A N 1
ATOM 635 C CA . GLU A 1 79 ? 8.186 9.618 -10.982 1.00 84.75 79 GLU A CA 1
ATOM 636 C C . GLU A 1 79 ? 9.318 8.735 -10.445 1.00 84.75 79 GLU A C 1
ATOM 638 O O . GLU A 1 79 ? 9.116 7.948 -9.520 1.00 84.75 79 GLU A O 1
ATOM 643 N N . ALA A 1 80 ? 10.503 8.869 -11.041 1.00 83.31 80 ALA A N 1
ATOM 644 C CA . ALA A 1 80 ? 11.685 8.083 -10.692 1.00 83.31 80 ALA A CA 1
ATOM 645 C C . ALA A 1 80 ? 12.469 8.684 -9.521 1.00 83.31 80 ALA A C 1
ATOM 647 O O . ALA A 1 80 ? 13.210 7.967 -8.855 1.00 83.31 80 ALA A O 1
ATOM 648 N N . ASP A 1 81 ? 12.312 9.984 -9.253 1.00 82.56 81 ASP A N 1
ATOM 649 C CA . ASP A 1 81 ? 12.882 10.613 -8.066 1.00 82.56 81 ASP A CA 1
ATOM 650 C C . ASP A 1 81 ? 12.009 10.289 -6.831 1.00 82.56 81 ASP A C 1
ATOM 652 O O . ASP A 1 81 ? 10.886 10.802 -6.717 1.00 82.56 81 ASP A O 1
ATOM 656 N N . PRO A 1 82 ? 12.509 9.494 -5.865 1.00 74.12 82 PRO A N 1
ATOM 657 C CA . PRO A 1 82 ? 11.741 9.079 -4.690 1.00 74.12 82 PRO A CA 1
ATOM 658 C C . PRO A 1 82 ? 11.215 10.258 -3.862 1.00 74.12 82 PRO A C 1
ATOM 660 O O . PRO A 1 82 ? 10.114 10.199 -3.309 1.00 74.12 82 PRO A O 1
ATOM 663 N N . ILE A 1 83 ? 11.958 11.368 -3.803 1.00 80.44 83 ILE A N 1
ATOM 664 C CA . ILE A 1 83 ? 11.563 12.560 -3.047 1.00 80.44 83 ILE A CA 1
ATOM 665 C C . ILE A 1 83 ? 10.408 13.269 -3.754 1.00 80.44 83 ILE A C 1
ATOM 667 O O . ILE A 1 83 ? 9.470 13.737 -3.098 1.00 80.44 83 ILE A O 1
ATOM 671 N N . LYS A 1 84 ? 10.443 13.364 -5.087 1.00 81.44 84 LYS A N 1
ATOM 672 C CA . LYS A 1 84 ? 9.334 13.941 -5.863 1.00 81.44 84 LYS A CA 1
ATOM 673 C C . LYS A 1 84 ? 8.100 13.044 -5.822 1.00 81.44 84 LYS A C 1
ATOM 675 O O . LYS A 1 84 ? 7.004 13.565 -5.599 1.00 81.44 84 LYS A O 1
ATOM 680 N N . ALA A 1 85 ? 8.276 11.728 -5.929 1.00 77.19 85 ALA A N 1
ATOM 681 C CA . ALA A 1 85 ? 7.193 10.757 -5.807 1.00 77.19 85 ALA A CA 1
ATOM 682 C C . ALA A 1 85 ? 6.505 10.871 -4.433 1.00 77.19 85 ALA A C 1
ATOM 684 O O . ALA A 1 85 ? 5.281 11.018 -4.349 1.00 77.19 85 ALA A O 1
ATOM 685 N N . PHE A 1 86 ? 7.291 10.942 -3.351 1.00 72.94 86 PHE A N 1
ATOM 686 C CA . PHE A 1 86 ? 6.787 11.167 -1.996 1.00 72.94 86 PHE A CA 1
ATOM 687 C C . PHE A 1 86 ? 6.059 12.509 -1.851 1.00 72.94 86 PHE A C 1
ATOM 689 O O . PHE A 1 86 ? 4.953 12.559 -1.311 1.00 72.94 86 PHE A O 1
ATOM 696 N N . LYS A 1 87 ? 6.630 13.612 -2.357 1.00 73.38 87 LYS A N 1
ATOM 697 C CA . LYS A 1 87 ? 5.995 14.944 -2.311 1.00 73.38 87 LYS A CA 1
ATOM 698 C C . LYS A 1 87 ? 4.658 14.978 -3.056 1.00 73.38 87 LYS A C 1
ATOM 700 O O . LYS A 1 87 ? 3.724 15.624 -2.577 1.00 73.38 87 LYS A O 1
ATOM 705 N N . GLY A 1 88 ? 4.548 14.274 -4.183 1.00 68.69 88 GLY A N 1
ATOM 706 C CA . GLY A 1 88 ? 3.285 14.095 -4.903 1.00 68.69 88 GLY A CA 1
ATOM 707 C C . GLY A 1 88 ? 2.230 13.365 -4.064 1.00 68.69 88 GLY A C 1
ATOM 708 O O . GLY A 1 88 ? 1.060 13.749 -4.062 1.00 68.69 88 GLY A O 1
ATOM 709 N N . TYR A 1 89 ? 2.656 12.371 -3.284 1.00 65.38 89 TYR A N 1
ATOM 710 C CA . TYR A 1 89 ? 1.784 11.550 -2.442 1.00 65.38 89 TYR A CA 1
ATOM 711 C C . TYR A 1 89 ? 1.347 12.254 -1.146 1.00 65.38 89 TYR A C 1
ATOM 713 O O . TYR A 1 89 ? 0.181 12.196 -0.746 1.00 65.38 89 TYR A O 1
ATOM 721 N N . ARG A 1 90 ? 2.261 13.000 -0.513 1.00 59.91 90 ARG A N 1
ATOM 722 C CA . ARG A 1 90 ? 2.049 13.703 0.764 1.00 59.91 90 ARG A CA 1
ATOM 723 C C . ARG A 1 90 ? 0.974 14.795 0.702 1.00 59.91 90 ARG A C 1
ATOM 725 O O . ARG A 1 90 ? 0.489 15.222 1.744 1.00 59.91 90 ARG A O 1
ATOM 732 N N . ARG A 1 91 ? 0.565 15.234 -0.498 1.00 55.56 91 ARG A N 1
ATOM 733 C CA . ARG A 1 91 ? -0.607 16.116 -0.680 1.00 55.56 91 ARG A CA 1
ATOM 734 C C . ARG A 1 91 ? -1.925 15.477 -0.241 1.00 55.56 91 ARG A C 1
ATOM 736 O O . ARG A 1 91 ? -2.881 16.209 -0.019 1.00 55.56 91 ARG A O 1
ATOM 743 N N . TRP A 1 92 ? -1.976 14.152 -0.114 1.00 48.19 92 TRP A N 1
ATOM 744 C CA . TRP A 1 92 ? -3.220 13.424 0.120 1.00 48.19 92 TRP A CA 1
ATOM 745 C C . TRP A 1 92 ? -3.252 12.697 1.468 1.00 48.19 92 TRP A C 1
ATOM 747 O O . TRP A 1 92 ? -4.341 12.468 1.986 1.00 48.19 92 TRP A O 1
ATOM 757 N N . LEU A 1 93 ? -2.094 12.322 2.037 1.00 55.22 93 LEU A N 1
ATOM 758 C CA . LEU A 1 93 ? -1.995 11.401 3.181 1.00 55.22 93 LEU A CA 1
ATOM 759 C C . LEU A 1 93 ? -0.749 11.625 4.043 1.00 55.22 93 LEU A C 1
ATOM 761 O O . LEU A 1 93 ? 0.295 12.052 3.543 1.00 55.22 93 LEU A O 1
ATOM 765 N N . ILE A 1 94 ? -0.813 11.213 5.317 1.00 56.91 94 ILE A N 1
ATOM 766 C CA . ILE A 1 94 ? 0.405 10.976 6.102 1.00 56.91 94 ILE A CA 1
ATOM 767 C C . ILE A 1 94 ? 1.028 9.687 5.568 1.00 56.91 94 ILE A C 1
ATOM 769 O O . ILE A 1 94 ? 0.429 8.620 5.638 1.00 56.91 94 ILE A O 1
ATOM 773 N N . SER A 1 95 ? 2.211 9.790 4.979 1.00 60.12 95 SER A N 1
ATOM 774 C CA . SER A 1 95 ? 2.850 8.669 4.290 1.00 60.12 95 SER A CA 1
ATOM 775 C C . SER A 1 95 ? 4.160 8.323 4.973 1.00 60.12 95 SER A C 1
ATOM 777 O O . SER A 1 95 ? 4.898 9.232 5.357 1.00 60.12 95 SER A O 1
ATOM 779 N N . VAL A 1 96 ? 4.426 7.029 5.129 1.00 61.25 96 VAL A N 1
ATOM 780 C CA . VAL A 1 96 ? 5.711 6.507 5.600 1.00 61.25 96 VAL A CA 1
ATOM 781 C C . VAL A 1 96 ? 6.364 5.815 4.419 1.00 61.25 96 VAL A C 1
ATOM 783 O O . VAL A 1 96 ? 5.761 4.942 3.794 1.00 61.25 96 VAL A O 1
ATOM 786 N N . PHE A 1 97 ? 7.569 6.262 4.101 1.00 63.00 97 PHE A N 1
ATOM 787 C CA . PHE A 1 97 ? 8.321 5.812 2.947 1.00 63.00 97 PHE A CA 1
ATOM 788 C C . PHE A 1 97 ? 9.492 4.954 3.415 1.00 63.00 97 PHE A C 1
ATOM 790 O O . PHE A 1 97 ? 10.043 5.210 4.480 1.00 63.00 97 PHE A O 1
ATOM 797 N N . ASN A 1 98 ? 9.814 3.904 2.665 1.00 67.00 98 ASN A N 1
ATOM 798 C CA . ASN A 1 98 ? 10.962 3.048 2.943 1.00 67.00 98 ASN A CA 1
ATOM 799 C C . ASN A 1 98 ? 11.824 2.955 1.678 1.00 67.00 98 ASN A C 1
ATOM 801 O O . ASN A 1 98 ? 11.342 2.536 0.624 1.00 67.00 98 ASN A O 1
ATOM 805 N N . LEU A 1 99 ? 13.089 3.354 1.799 1.00 67.12 99 LEU A N 1
ATOM 806 C CA . LEU A 1 99 ? 14.102 3.396 0.744 1.00 67.12 99 LEU A CA 1
ATOM 807 C C . LEU A 1 99 ? 14.998 2.140 0.737 1.00 67.12 99 LEU A C 1
ATOM 809 O O . LEU A 1 99 ? 16.138 2.174 0.266 1.00 67.12 99 LEU A O 1
ATOM 813 N N . GLY A 1 100 ? 14.532 1.035 1.321 1.00 67.81 100 GLY A N 1
ATOM 814 C CA . GLY A 1 100 ? 15.282 -0.213 1.405 1.00 67.81 100 GLY A CA 1
ATOM 815 C C . GLY A 1 100 ? 16.554 -0.056 2.240 1.00 67.81 100 GLY A C 1
ATOM 816 O O . GLY A 1 100 ? 16.503 0.340 3.404 1.00 67.81 100 GLY A O 1
ATOM 817 N N . SER A 1 101 ? 17.716 -0.351 1.647 1.00 73.81 101 SER A N 1
ATOM 818 C CA . SER A 1 101 ? 19.021 -0.218 2.316 1.00 73.81 101 SER A CA 1
ATOM 819 C C . SER A 1 101 ? 19.377 1.222 2.695 1.00 73.81 101 SER A C 1
ATOM 821 O O . SER A 1 101 ? 20.270 1.428 3.512 1.00 73.81 101 SER A O 1
ATOM 823 N N . ASN A 1 102 ? 18.686 2.213 2.125 1.00 67.75 102 ASN A N 1
ATOM 824 C CA . ASN A 1 102 ? 18.927 3.629 2.395 1.00 67.75 102 ASN A CA 1
ATOM 825 C C . ASN A 1 102 ? 18.098 4.171 3.578 1.00 67.75 102 ASN A C 1
ATOM 827 O O . ASN A 1 102 ? 18.206 5.353 3.897 1.00 67.75 102 ASN A O 1
ATOM 831 N N . GLY A 1 103 ? 17.306 3.322 4.247 1.00 69.19 103 GLY A N 1
ATOM 832 C CA . GLY A 1 103 ? 16.549 3.677 5.452 1.00 69.19 103 GLY A CA 1
ATOM 833 C C . GLY A 1 103 ? 15.104 4.113 5.192 1.00 69.19 103 GLY A C 1
ATOM 834 O O . GLY A 1 103 ? 14.495 3.722 4.198 1.00 69.19 103 GLY A O 1
ATOM 835 N N . LEU A 1 104 ? 14.542 4.880 6.133 1.00 62.03 104 LEU A N 1
ATOM 836 C CA . LEU A 1 104 ? 13.201 5.484 6.065 1.00 62.03 104 LEU A CA 1
ATOM 837 C C . LEU A 1 104 ? 13.277 6.936 5.579 1.00 62.03 104 LEU A C 1
ATOM 839 O O . LEU A 1 104 ? 14.168 7.659 6.080 1.00 62.03 104 LEU A O 1
#

Radius of gyration: 14.72 Å; chains: 1; bounding box: 36×30×46 Å